Protein AF-A0A924G4S5-F1 (afdb_monomer_lite)

Sequence (74 aa):
LVIESAVAGCGCTTPEFPKAPIAKGKMGTIKVTYNAANPGAFTKDVTVKFLNTPQPTVLTIDGEVEPKKEAAKP

Structure (mmCIF, N/CA/C/O backbone):
data_AF-A0A924G4S5-F1
#
_entry.id   AF-A0A924G4S5-F1
#
loop_
_atom_site.group_PDB
_atom_site.id
_atom_site.type_symbol
_atom_site.label_atom_id
_atom_site.label_alt_id
_atom_site.label_comp_id
_atom_site.label_asym_id
_atom_site.label_entity_id
_atom_site.label_seq_id
_atom_site.pdbx_PDB_ins_code
_atom_site.Cartn_x
_atom_site.Cartn_y
_atom_site.Cartn_z
_atom_site.occupancy
_atom_site.B_iso_or_equiv
_atom_site.auth_seq_id
_atom_site.auth_comp_id
_atom_site.auth_asym_id
_atom_site.auth_atom_id
_atom_site.pdbx_PDB_model_num
ATOM 1 N N . LEU A 1 1 ? -14.442 -1.101 9.340 1.00 84.25 1 LEU A N 1
ATOM 2 C CA . LEU A 1 1 ? -12.973 -1.054 9.189 1.00 84.25 1 LEU A CA 1
ATOM 3 C C . LEU A 1 1 ? -12.634 0.208 8.409 1.00 84.25 1 LEU A C 1
ATOM 5 O O . LEU A 1 1 ? -13.271 0.437 7.390 1.00 84.25 1 LEU A O 1
ATOM 9 N N . VAL A 1 2 ? -11.728 1.052 8.894 1.00 88.31 2 VAL A N 1
ATOM 10 C CA . VAL A 1 2 ? -11.333 2.295 8.202 1.00 88.31 2 VAL A CA 1
ATOM 11 C C . VAL A 1 2 ? -9.830 2.236 7.980 1.00 88.31 2 VAL A C 1
ATOM 13 O O . VAL A 1 2 ? -9.110 1.861 8.900 1.00 88.31 2 VAL A O 1
ATOM 16 N N . ILE A 1 3 ? -9.361 2.560 6.778 1.00 89.69 3 ILE A N 1
ATOM 17 C CA . ILE A 1 3 ? -7.927 2.643 6.486 1.00 89.69 3 ILE A CA 1
ATOM 18 C C . ILE A 1 3 ? -7.450 4.024 6.945 1.00 89.69 3 ILE A C 1
ATOM 20 O O . ILE A 1 3 ? -7.984 5.039 6.506 1.00 89.69 3 ILE A O 1
ATOM 24 N N . GLU A 1 4 ? -6.491 4.050 7.867 1.00 91.19 4 GLU A N 1
ATOM 25 C CA . GLU A 1 4 ? -5.870 5.275 8.380 1.00 91.19 4 GLU A CA 1
ATOM 26 C C . GLU A 1 4 ? -4.825 5.796 7.390 1.00 91.19 4 GLU A C 1
ATOM 28 O O . GLU A 1 4 ? -4.820 6.976 7.044 1.00 91.19 4 GLU A O 1
ATOM 33 N N . SER A 1 5 ? -3.959 4.907 6.904 1.00 91.06 5 SER A N 1
ATOM 34 C CA . SER A 1 5 ? -2.920 5.245 5.936 1.00 91.06 5 SER A CA 1
ATOM 35 C C . SER A 1 5 ? -2.441 4.009 5.182 1.00 91.06 5 SER A C 1
ATOM 37 O O . SER A 1 5 ? -2.495 2.890 5.688 1.00 91.06 5 SER A O 1
ATOM 39 N N . ALA A 1 6 ? -1.966 4.214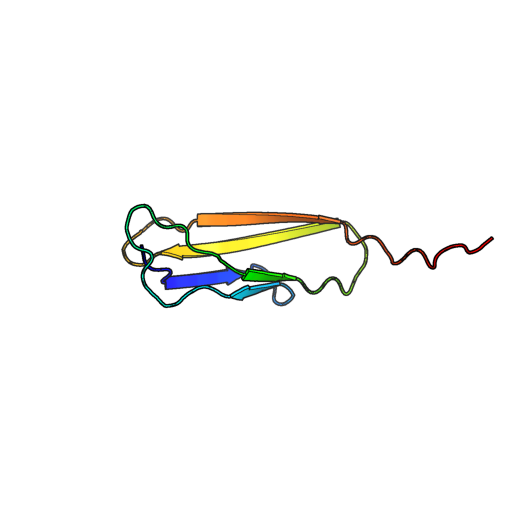 3.957 1.00 91.56 6 ALA A N 1
ATOM 40 C CA . ALA A 1 6 ? -1.234 3.216 3.193 1.00 91.56 6 ALA A CA 1
ATOM 41 C C . ALA A 1 6 ? 0.089 3.843 2.753 1.00 91.56 6 ALA A C 1
ATOM 43 O O . ALA A 1 6 ? 0.092 4.890 2.105 1.00 91.56 6 ALA A O 1
ATOM 44 N N . VAL A 1 7 ? 1.201 3.229 3.142 1.00 90.75 7 VAL A N 1
ATOM 45 C CA . VAL A 1 7 ? 2.554 3.726 2.886 1.00 90.75 7 VAL A CA 1
ATOM 46 C C . VAL A 1 7 ? 3.303 2.663 2.105 1.00 90.75 7 VAL A C 1
ATOM 48 O O . VAL A 1 7 ? 3.422 1.531 2.565 1.00 90.75 7 VAL A O 1
ATOM 51 N N . ALA A 1 8 ? 3.796 3.014 0.922 1.00 90.75 8 ALA A N 1
ATOM 52 C CA . ALA A 1 8 ? 4.681 2.138 0.169 1.00 90.75 8 ALA A CA 1
ATOM 53 C C . ALA A 1 8 ? 6.141 2.366 0.572 1.00 90.75 8 ALA A C 1
ATOM 55 O O . ALA A 1 8 ? 6.540 3.504 0.826 1.00 90.75 8 ALA A O 1
ATOM 56 N N . GLY A 1 9 ? 6.950 1.306 0.561 1.00 85.94 9 GLY A N 1
ATOM 57 C CA . GLY A 1 9 ? 8.377 1.391 0.883 1.00 85.94 9 GLY A CA 1
ATOM 58 C C . GLY A 1 9 ? 9.209 2.201 -0.123 1.00 85.94 9 GLY A C 1
ATOM 59 O O . GLY A 1 9 ? 10.342 2.578 0.163 1.00 85.94 9 GLY A O 1
ATOM 60 N N . CYS A 1 10 ? 8.678 2.498 -1.317 1.00 80.62 10 CYS A N 1
ATOM 61 C CA . CYS A 1 10 ? 9.401 3.211 -2.370 1.00 80.62 10 CYS A CA 1
ATOM 62 C C . CYS A 1 10 ? 8.472 4.128 -3.182 1.00 80.62 10 CYS A C 1
ATOM 64 O O . CYS A 1 10 ? 7.381 3.716 -3.565 1.00 80.62 10 CYS A O 1
ATOM 66 N N . GLY A 1 11 ? 8.940 5.331 -3.538 1.00 79.62 11 GLY A N 1
ATOM 67 C CA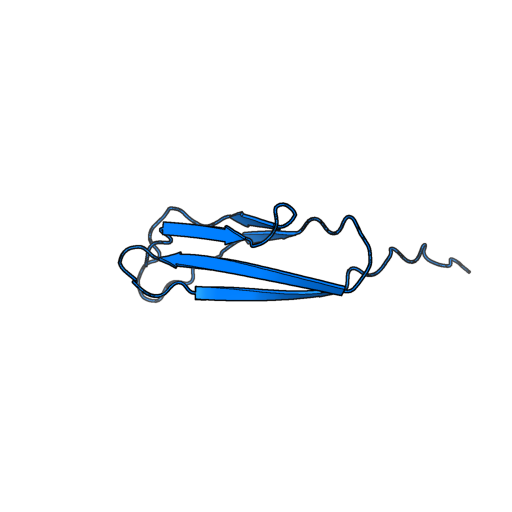 . GLY A 1 11 ? 8.161 6.339 -4.281 1.00 79.62 11 GLY A CA 1
ATOM 68 C C . GLY A 1 11 ? 7.739 5.952 -5.707 1.00 79.62 11 GLY A C 1
ATOM 69 O O . GLY A 1 11 ? 6.984 6.678 -6.340 1.00 79.62 11 GLY A O 1
ATOM 70 N N . CYS A 1 12 ? 8.189 4.803 -6.220 1.00 83.44 12 CYS A N 1
ATOM 71 C CA . CYS A 1 12 ? 7.679 4.218 -7.466 1.00 83.44 12 CYS A CA 1
ATOM 72 C C . CYS A 1 12 ? 6.338 3.489 -7.292 1.00 83.44 12 CYS A C 1
ATOM 74 O O . CYS A 1 12 ? 5.773 3.031 -8.281 1.00 83.44 12 CYS A O 1
ATOM 76 N N . THR A 1 13 ? 5.850 3.331 -6.059 1.00 89.38 13 THR A N 1
ATOM 77 C CA . THR A 1 13 ? 4.590 2.656 -5.743 1.00 89.38 13 THR A CA 1
ATOM 78 C C . THR A 1 13 ? 3.653 3.630 -5.043 1.00 89.38 13 THR A C 1
ATOM 80 O O . THR A 1 13 ? 3.980 4.169 -3.988 1.00 89.38 13 THR A O 1
ATOM 83 N N . THR A 1 14 ? 2.473 3.832 -5.614 1.00 91.00 14 THR A N 1
ATOM 84 C CA . THR A 1 14 ? 1.455 4.744 -5.097 1.00 91.00 14 THR A CA 1
ATOM 85 C C . THR A 1 14 ? 0.218 3.942 -4.710 1.00 91.00 14 THR A C 1
ATOM 87 O O . THR A 1 14 ? -0.501 3.467 -5.595 1.00 91.00 14 THR A O 1
ATOM 90 N N . PRO A 1 15 ? -0.041 3.752 -3.406 1.00 91.19 15 PRO A N 1
ATOM 91 C CA . PRO A 1 15 ? -1.270 3.141 -2.934 1.00 91.19 15 PRO A CA 1
ATOM 92 C C . PRO A 1 15 ? -2.392 4.185 -2.825 1.00 91.19 15 PRO A C 1
ATOM 94 O O . PRO A 1 15 ? -2.257 5.216 -2.171 1.00 91.19 15 PRO A O 1
ATOM 97 N N . GLU A 1 16 ? -3.535 3.881 -3.420 1.00 91.50 16 GLU A N 1
ATOM 98 C CA . GLU A 1 16 ? -4.806 4.577 -3.250 1.00 91.50 16 GLU A CA 1
ATOM 99 C C . GLU A 1 16 ? -5.765 3.690 -2.459 1.00 91.50 16 GLU A C 1
ATOM 101 O O . GLU A 1 16 ? -5.969 2.514 -2.768 1.00 91.50 16 GLU A O 1
ATOM 106 N N . PHE A 1 17 ? -6.389 4.260 -1.435 1.00 90.56 17 PHE A N 1
ATOM 107 C CA . PHE A 1 17 ? -7.315 3.550 -0.564 1.00 90.56 17 PHE A CA 1
ATOM 108 C C . PHE A 1 17 ? -8.607 4.349 -0.365 1.00 90.56 17 PHE A C 1
ATOM 110 O O . PHE A 1 17 ? -8.593 5.584 -0.387 1.00 90.56 17 PHE A O 1
ATOM 117 N N . PRO A 1 18 ? -9.743 3.669 -0.143 1.00 89.06 18 PRO A N 1
ATOM 118 C CA . PRO A 1 18 ? -10.992 4.338 0.162 1.00 89.06 18 PRO A CA 1
ATOM 119 C C . PRO A 1 18 ? -10.896 5.005 1.535 1.00 89.06 18 PRO A C 1
ATOM 121 O O . PRO A 1 18 ? -10.616 4.357 2.541 1.00 89.06 18 PRO A O 1
ATOM 124 N N . LYS A 1 19 ? -11.196 6.306 1.584 1.00 84.94 19 LYS A N 1
ATOM 125 C CA . LYS A 1 19 ? -11.356 7.048 2.848 1.00 84.94 19 LYS A CA 1
ATOM 126 C C . LYS A 1 19 ? -12.664 6.704 3.567 1.00 84.94 19 LYS A C 1
ATOM 128 O O . LYS A 1 19 ? -12.830 7.008 4.743 1.00 84.94 19 LYS A O 1
ATOM 133 N N . ALA A 1 20 ? -13.607 6.094 2.849 1.00 86.56 20 ALA A N 1
ATOM 134 C CA . ALA A 1 20 ? -14.884 5.681 3.400 1.00 86.56 20 ALA A CA 1
ATOM 135 C C . ALA A 1 20 ? -14.736 4.420 4.279 1.00 86.56 20 ALA A C 1
ATOM 137 O O . ALA A 1 20 ? -13.949 3.528 3.951 1.00 86.56 20 ALA A O 1
ATOM 138 N N . PRO A 1 21 ? -15.523 4.293 5.363 1.00 86.00 21 PRO A N 1
ATOM 139 C CA . PRO A 1 21 ? -15.546 3.087 6.179 1.00 86.00 21 PRO A CA 1
ATOM 140 C C . PRO A 1 21 ? -16.031 1.864 5.395 1.00 86.00 21 PRO A C 1
ATOM 142 O O . PRO A 1 21 ? -17.092 1.882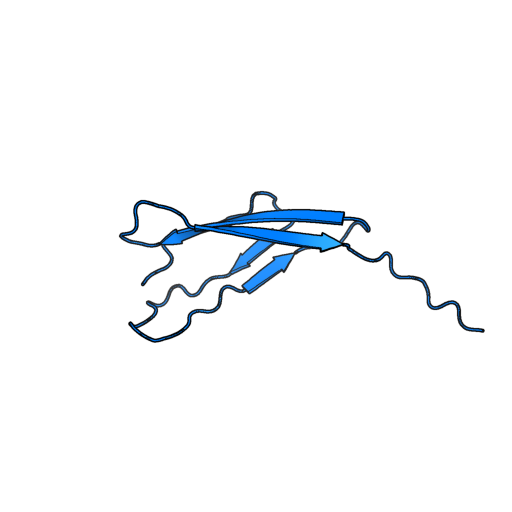 4.773 1.00 86.00 21 PRO A O 1
ATOM 145 N N . ILE A 1 22 ? -15.300 0.758 5.506 1.00 86.12 22 ILE A N 1
ATOM 146 C CA . ILE A 1 22 ? -15.718 -0.552 5.007 1.00 86.12 22 ILE A CA 1
ATOM 147 C C . ILE A 1 22 ? -16.635 -1.180 6.062 1.00 86.12 22 ILE A C 1
ATOM 149 O O . ILE A 1 22 ? -16.221 -1.428 7.205 1.00 86.12 22 ILE A O 1
ATOM 153 N N . ALA A 1 23 ? -17.895 -1.407 5.693 1.00 85.94 23 ALA A N 1
ATOM 154 C CA . ALA A 1 23 ? -18.877 -2.067 6.549 1.00 85.94 23 ALA A CA 1
ATOM 155 C C . ALA A 1 23 ? -18.481 -3.528 6.836 1.00 85.94 23 ALA A C 1
ATOM 157 O O . ALA A 1 23 ? -17.789 -4.166 6.043 1.00 85.94 23 ALA A O 1
ATOM 158 N N . LYS A 1 24 ? -18.936 -4.079 7.970 1.00 83.44 24 LYS A N 1
ATOM 159 C CA . LYS A 1 24 ? -18.709 -5.495 8.303 1.00 83.44 24 LYS A CA 1
ATOM 160 C C . LYS A 1 24 ? -19.292 -6.389 7.200 1.00 83.44 24 LYS A C 1
ATOM 162 O O . LYS A 1 24 ? -20.423 -6.177 6.778 1.00 83.44 24 LYS A O 1
ATOM 167 N N . GLY A 1 25 ? -18.510 -7.359 6.731 1.00 85.50 25 GLY A N 1
ATOM 168 C CA . GLY A 1 25 ? -18.902 -8.267 5.647 1.00 85.50 25 GLY A CA 1
ATOM 169 C C . GLY A 1 25 ? -18.770 -7.693 4.231 1.00 85.50 25 GLY A C 1
ATOM 170 O O . GLY A 1 25 ? -19.009 -8.421 3.274 1.00 85.50 25 GLY A O 1
ATOM 171 N N . LYS A 1 26 ? -18.369 -6.422 4.068 1.00 86.62 26 LYS A N 1
ATOM 172 C CA . LYS A 1 26 ? -18.028 -5.859 2.753 1.00 86.62 26 LYS A CA 1
ATOM 173 C C . LYS A 1 26 ? -16.528 -5.935 2.492 1.00 86.62 26 LYS A C 1
ATOM 175 O O . LYS A 1 26 ? -15.718 -5.844 3.410 1.00 86.62 26 LYS A O 1
ATOM 180 N N . MET A 1 27 ? -16.178 -6.057 1.217 1.00 84.44 27 MET A N 1
ATOM 181 C CA . MET A 1 27 ? -14.801 -5.969 0.744 1.00 84.44 27 MET A CA 1
ATOM 182 C C . MET A 1 27 ? -14.447 -4.506 0.459 1.00 84.44 27 MET A C 1
ATOM 184 O O . MET A 1 27 ? -15.271 -3.752 -0.059 1.00 84.44 27 MET A O 1
ATOM 188 N N . GLY A 1 28 ? -13.231 -4.106 0.822 1.00 84.19 28 GLY A N 1
ATOM 189 C CA . GLY A 1 28 ? -12.625 -2.854 0.374 1.00 84.19 28 GLY A CA 1
ATOM 190 C C . GLY A 1 28 ? -11.567 -3.139 -0.683 1.00 84.19 28 GLY A C 1
ATOM 191 O O . GLY A 1 28 ? -10.942 -4.196 -0.660 1.00 84.19 28 GLY A O 1
ATOM 192 N N . THR A 1 29 ? -11.353 -2.196 -1.594 1.00 87.31 29 THR A N 1
ATOM 193 C CA . THR A 1 29 ? -10.344 -2.314 -2.652 1.00 87.31 29 THR A CA 1
ATOM 194 C C . THR A 1 29 ? -9.264 -1.269 -2.426 1.00 87.31 29 THR A C 1
ATOM 196 O O . THR A 1 29 ? -9.578 -0.088 -2.320 1.00 87.31 29 THR A O 1
ATOM 199 N N . ILE A 1 30 ? -8.004 -1.694 -2.359 1.00 88.44 30 ILE A N 1
ATOM 200 C CA . ILE A 1 30 ? -6.840 -0.802 -2.342 1.00 88.44 30 ILE A CA 1
ATOM 201 C C . ILE A 1 30 ? -6.216 -0.880 -3.730 1.00 88.44 30 ILE A C 1
ATOM 203 O O . ILE A 1 30 ? -5.855 -1.964 -4.188 1.00 88.44 30 ILE A O 1
ATOM 207 N N . LYS A 1 31 ? -6.131 0.255 -4.417 1.00 90.31 31 LYS A N 1
ATOM 208 C CA . LYS A 1 31 ? -5.547 0.341 -5.751 1.00 90.31 31 LYS A CA 1
ATOM 209 C C . LYS A 1 31 ? -4.078 0.702 -5.608 1.00 90.31 31 LYS A C 1
ATOM 211 O O . LYS A 1 31 ? -3.755 1.800 -5.182 1.00 90.31 31 LYS A O 1
ATOM 216 N N . VAL A 1 32 ? -3.184 -0.211 -5.962 1.00 89.94 32 VAL A N 1
ATOM 217 C CA . VAL A 1 32 ? -1.743 0.052 -5.932 1.00 89.94 32 VAL A CA 1
ATOM 218 C C . VAL A 1 32 ? -1.250 0.264 -7.353 1.00 89.94 32 VAL A C 1
ATOM 220 O O . VAL A 1 32 ? -1.462 -0.580 -8.219 1.00 89.94 32 VAL A O 1
ATOM 223 N N . THR A 1 33 ? -0.605 1.401 -7.592 1.00 89.38 33 THR A N 1
ATOM 224 C CA . THR A 1 33 ? 0.010 1.726 -8.881 1.00 89.38 33 THR A CA 1
ATOM 225 C C . THR A 1 33 ? 1.519 1.623 -8.743 1.00 89.38 33 THR A C 1
ATOM 227 O O . THR A 1 33 ? 2.099 2.322 -7.919 1.00 89.38 33 THR A O 1
ATOM 230 N N . TYR A 1 34 ? 2.158 0.775 -9.543 1.00 88.44 34 TYR A N 1
ATOM 231 C CA . TYR A 1 34 ? 3.612 0.638 -9.590 1.00 88.44 34 TYR A CA 1
ATOM 232 C C . TYR A 1 34 ? 4.152 1.180 -10.917 1.00 88.44 34 TYR A C 1
ATOM 234 O O . TYR A 1 34 ? 3.638 0.856 -11.987 1.00 88.44 34 TYR A O 1
ATOM 242 N N . ASN A 1 35 ? 5.189 2.012 -10.845 1.00 88.62 35 ASN A N 1
ATOM 243 C CA . ASN A 1 35 ? 5.903 2.517 -12.007 1.00 88.62 35 ASN A CA 1
ATOM 244 C C . ASN A 1 35 ? 7.008 1.531 -12.420 1.00 88.62 35 ASN A C 1
ATOM 246 O O . ASN A 1 35 ? 8.112 1.544 -11.873 1.00 88.62 35 ASN A O 1
ATOM 250 N N . ALA A 1 36 ? 6.692 0.707 -13.416 1.00 85.44 36 ALA A N 1
ATOM 251 C CA . ALA A 1 36 ? 7.566 -0.289 -14.028 1.00 85.44 36 ALA A CA 1
ATOM 252 C C . ALA A 1 36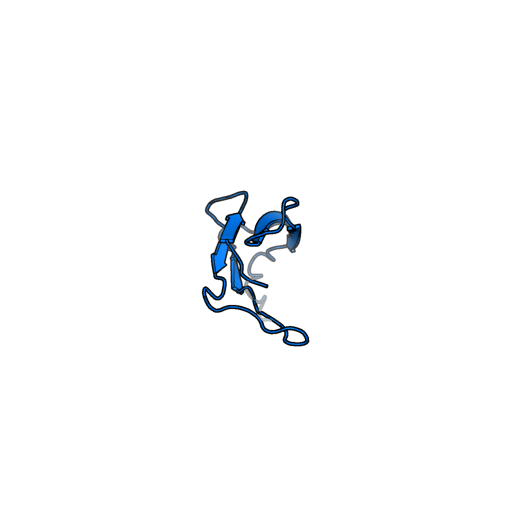 ? 8.532 0.321 -15.069 1.00 85.44 36 ALA A C 1
ATOM 254 O O . ALA A 1 36 ? 8.667 -0.187 -16.179 1.00 85.44 36 ALA A O 1
ATOM 255 N N . ALA A 1 37 ? 9.183 1.442 -14.737 1.00 85.00 37 ALA A N 1
ATOM 256 C CA . ALA A 1 37 ? 10.096 2.128 -15.657 1.00 85.00 37 ALA A CA 1
ATOM 257 C C . ALA A 1 37 ? 11.330 1.285 -16.023 1.00 85.00 37 ALA A C 1
ATOM 259 O O . ALA A 1 37 ? 11.861 1.424 -17.122 1.00 85.00 37 ALA A O 1
ATOM 260 N N . ASN A 1 38 ? 11.775 0.417 -15.109 1.00 83.12 38 ASN A N 1
ATOM 261 C CA . ASN A 1 38 ? 12.936 -0.441 -15.306 1.00 83.12 38 ASN A CA 1
ATOM 262 C C . ASN A 1 38 ? 12.500 -1.909 -15.412 1.00 83.12 38 ASN A C 1
ATOM 264 O O . ASN A 1 38 ? 11.759 -2.366 -14.538 1.00 83.12 38 ASN A O 1
ATOM 268 N N . PRO A 1 39 ? 12.972 -2.647 -16.432 1.00 86.56 39 PRO A N 1
ATOM 269 C CA . PRO A 1 39 ? 12.755 -4.083 -16.526 1.00 86.56 39 PRO A CA 1
ATOM 270 C C . PRO A 1 39 ? 13.515 -4.848 -15.436 1.00 86.56 39 PRO A C 1
ATOM 272 O O . PRO A 1 39 ? 14.584 -4.418 -14.994 1.00 86.56 39 PRO A O 1
ATOM 275 N N . GLY A 1 40 ? 12.976 -6.001 -15.042 1.00 87.31 40 GLY A N 1
ATOM 276 C CA . GLY A 1 40 ? 13.545 -6.894 -14.032 1.00 87.31 40 GLY A CA 1
ATOM 277 C C . GLY A 1 40 ? 12.610 -7.178 -12.855 1.00 87.31 40 GLY A C 1
ATOM 278 O O . GLY A 1 40 ? 11.506 -6.638 -12.753 1.00 87.31 40 GLY A O 1
ATOM 279 N N . ALA A 1 41 ? 13.064 -8.059 -11.962 1.00 89.56 41 ALA A N 1
ATOM 280 C CA . ALA A 1 41 ? 12.325 -8.435 -10.764 1.00 89.56 41 ALA A CA 1
ATOM 281 C C . ALA A 1 41 ? 12.179 -7.242 -9.809 1.00 89.56 41 ALA A C 1
ATOM 283 O O . ALA A 1 41 ? 13.139 -6.517 -9.530 1.00 89.56 41 ALA A O 1
ATOM 284 N N . PHE A 1 42 ? 10.978 -7.056 -9.274 1.00 87.50 42 PHE A N 1
ATOM 285 C CA . PHE A 1 42 ? 10.692 -6.069 -8.250 1.00 87.50 42 PHE A CA 1
ATOM 286 C C . PHE A 1 42 ? 9.987 -6.723 -7.069 1.00 87.50 42 PHE A C 1
ATOM 288 O O . PHE A 1 42 ? 9.152 -7.611 -7.210 1.00 87.50 42 PHE A O 1
ATOM 295 N N . THR A 1 43 ? 10.316 -6.238 -5.880 1.00 89.69 43 THR A N 1
ATOM 296 C CA . THR A 1 43 ? 9.616 -6.579 -4.646 1.00 89.69 43 THR A CA 1
ATOM 297 C C . THR A 1 43 ? 9.320 -5.274 -3.931 1.00 89.69 43 THR A C 1
ATOM 299 O O . THR A 1 43 ? 10.222 -4.453 -3.723 1.00 89.69 43 THR A O 1
ATOM 302 N N . LYS A 1 44 ? 8.045 -5.033 -3.637 1.00 88.19 44 LYS A N 1
ATOM 303 C CA . LYS A 1 44 ? 7.551 -3.808 -3.014 1.00 88.19 44 LYS A CA 1
ATOM 304 C C . LYS A 1 44 ? 6.622 -4.145 -1.870 1.00 88.19 44 LYS A C 1
ATOM 306 O O . LYS A 1 44 ? 5.678 -4.905 -2.026 1.00 88.19 44 LYS A O 1
ATOM 311 N N . ASP A 1 45 ? 6.876 -3.535 -0.733 1.00 91.75 45 ASP A N 1
ATOM 312 C CA . ASP A 1 45 ? 6.031 -3.590 0.445 1.00 91.75 45 ASP A CA 1
ATOM 313 C C . ASP A 1 45 ? 5.106 -2.364 0.503 1.00 91.75 45 ASP A C 1
ATOM 315 O O . ASP A 1 45 ? 5.500 -1.222 0.241 1.00 91.75 45 ASP A O 1
ATOM 319 N N . VAL A 1 46 ? 3.842 -2.613 0.837 1.00 91.50 46 VAL A N 1
ATOM 320 C CA . VAL A 1 46 ? 2.828 -1.598 1.118 1.00 91.50 46 VAL A CA 1
ATOM 321 C C . VAL A 1 46 ? 2.276 -1.857 2.509 1.00 91.50 46 VAL A C 1
ATOM 323 O O . VAL A 1 46 ? 1.552 -2.819 2.751 1.00 91.50 46 VAL A O 1
ATOM 326 N N . THR A 1 47 ? 2.608 -0.972 3.436 1.00 92.88 47 THR A N 1
ATOM 327 C CA . THR A 1 47 ? 2.130 -1.026 4.813 1.00 92.88 47 THR A CA 1
ATOM 328 C C . THR A 1 47 ? 0.805 -0.283 4.921 1.00 92.88 47 THR A C 1
ATOM 330 O O . THR A 1 47 ? 0.743 0.934 4.751 1.00 92.88 47 THR A O 1
ATOM 333 N N . VAL A 1 48 ? -0.265 -1.012 5.219 1.00 92.00 48 VAL A N 1
ATOM 334 C CA . VAL A 1 48 ? -1.619 -0.488 5.412 1.00 92.00 48 VAL A CA 1
ATOM 335 C C . VAL A 1 48 ? -1.936 -0.460 6.899 1.00 92.00 48 VAL A C 1
ATOM 337 O O . VAL A 1 48 ? -1.960 -1.489 7.573 1.00 92.00 48 VAL A O 1
ATOM 340 N N . LYS A 1 49 ? -2.216 0.727 7.422 1.00 91.88 49 LYS A N 1
ATOM 341 C CA . LYS A 1 49 ? -2.629 0.935 8.804 1.00 91.88 49 LYS A CA 1
ATOM 342 C C . LYS A 1 49 ? -4.127 1.191 8.851 1.00 91.88 49 LYS A C 1
ATOM 344 O O . LYS A 1 49 ? -4.652 1.991 8.078 1.00 91.88 49 LYS A O 1
ATOM 349 N N . PHE A 1 50 ? -4.823 0.521 9.763 1.00 90.50 50 PHE A N 1
ATOM 350 C CA . PHE A 1 50 ? -6.258 0.700 9.960 1.00 90.50 50 PHE A CA 1
ATOM 351 C C . PHE A 1 50 ? -6.532 1.509 11.225 1.00 90.50 50 PHE A C 1
ATOM 353 O O . PHE A 1 50 ? -5.887 1.319 12.256 1.00 90.50 50 PHE A O 1
ATOM 360 N N . LEU A 1 51 ? -7.541 2.373 11.160 1.00 86.62 51 LEU A N 1
ATOM 361 C CA . LEU A 1 51 ? -8.021 3.133 12.304 1.00 86.62 51 LEU A CA 1
ATOM 362 C C . LEU A 1 51 ? -8.550 2.157 13.366 1.00 86.62 51 LEU A C 1
ATOM 364 O O . LEU A 1 51 ? -9.366 1.283 13.056 1.00 86.62 51 LEU A O 1
ATOM 368 N N . ASN A 1 52 ? -8.118 2.325 14.616 1.00 86.12 52 ASN A N 1
ATOM 369 C CA . ASN A 1 52 ? -8.408 1.428 15.747 1.00 86.12 52 ASN A CA 1
ATOM 370 C C . ASN A 1 52 ? -7.786 0.022 15.644 1.00 86.12 52 ASN A C 1
ATOM 372 O O . ASN A 1 52 ? -8.246 -0.897 16.318 1.00 86.12 52 ASN A O 1
ATOM 376 N N . THR A 1 53 ? -6.754 -0.171 14.816 1.00 85.75 53 THR A N 1
ATOM 377 C CA . THR A 1 53 ? -5.977 -1.421 14.792 1.00 85.75 53 THR A CA 1
ATOM 378 C C . THR A 1 53 ? -4.511 -1.114 15.102 1.00 85.75 53 THR A C 1
ATOM 380 O O . THR A 1 53 ? -3.892 -0.346 14.368 1.00 85.75 53 THR A O 1
ATOM 383 N N . PRO A 1 54 ? -3.933 -1.690 16.173 1.00 83.12 54 PRO A N 1
ATOM 384 C CA . PRO A 1 54 ? -2.551 -1.401 16.555 1.00 83.12 54 PRO A CA 1
ATOM 385 C C . PRO A 1 54 ? -1.529 -2.035 15.605 1.00 83.12 54 PRO A C 1
ATOM 387 O O . PRO A 1 54 ? -0.427 -1.519 15.457 1.00 83.12 54 PRO A O 1
ATOM 390 N N . GLN A 1 55 ? -1.890 -3.141 14.951 1.00 88.12 55 GLN A N 1
ATOM 391 C CA . GLN A 1 55 ? -1.012 -3.858 14.034 1.00 88.12 55 GLN A CA 1
ATOM 392 C C . GLN A 1 55 ? -1.279 -3.421 12.587 1.00 88.12 55 GLN A C 1
ATOM 394 O O . GLN A 1 55 ? -2.389 -3.631 12.087 1.00 88.12 55 GLN A O 1
ATOM 399 N N . PRO A 1 56 ? -0.299 -2.810 11.899 1.00 90.62 56 PRO A N 1
ATOM 400 C CA . PRO A 1 56 ? -0.411 -2.560 10.473 1.00 90.62 56 PRO A CA 1
ATOM 401 C C . PRO A 1 56 ? -0.337 -3.879 9.695 1.00 90.62 56 PRO A C 1
ATOM 403 O O . PRO A 1 56 ? 0.295 -4.844 10.120 1.00 90.62 56 PRO A O 1
ATOM 406 N N . THR A 1 57 ? -0.988 -3.919 8.540 1.00 91.06 57 THR A N 1
ATOM 407 C CA . THR A 1 57 ? -0.917 -5.037 7.596 1.00 91.06 57 THR A CA 1
ATOM 408 C C . THR A 1 57 ? 0.081 -4.699 6.503 1.00 91.06 57 THR A C 1
ATOM 410 O O . THR A 1 57 ? -0.091 -3.704 5.805 1.00 91.06 57 THR A O 1
ATOM 413 N N . VAL A 1 58 ? 1.114 -5.519 6.341 1.00 91.31 58 VAL A N 1
ATOM 414 C CA . VAL A 1 58 ? 2.090 -5.362 5.259 1.00 91.31 58 VAL A CA 1
ATOM 415 C C . VAL A 1 58 ? 1.657 -6.235 4.090 1.00 91.31 58 VAL A C 1
ATOM 417 O O . VAL A 1 58 ? 1.503 -7.446 4.241 1.00 91.31 58 VAL A O 1
ATOM 420 N N . LEU A 1 59 ? 1.436 -5.618 2.935 1.00 89.94 59 LEU A N 1
ATOM 421 C CA . LEU A 1 59 ? 1.228 -6.311 1.673 1.00 89.94 59 LEU A CA 1
ATOM 422 C C . LEU A 1 59 ? 2.534 -6.314 0.889 1.00 89.94 59 LEU A C 1
ATOM 424 O O . LEU A 1 59 ? 3.042 -5.253 0.535 1.00 89.94 59 LEU A O 1
ATOM 428 N N . THR A 1 60 ? 3.050 -7.500 0.596 1.00 90.56 60 THR A N 1
ATOM 429 C CA . THR A 1 60 ? 4.200 -7.674 -0.292 1.00 90.56 60 THR A CA 1
ATOM 430 C C . THR A 1 60 ? 3.701 -7.899 -1.712 1.00 90.56 60 THR A C 1
ATOM 432 O O . THR A 1 60 ? 2.798 -8.700 -1.943 1.00 90.56 60 THR A O 1
ATOM 435 N N . ILE A 1 61 ? 4.276 -7.157 -2.646 1.00 88.44 61 ILE A N 1
ATOM 436 C CA . ILE A 1 61 ? 3.990 -7.184 -4.072 1.00 88.44 61 ILE A CA 1
ATOM 437 C C . ILE A 1 61 ? 5.299 -7.556 -4.750 1.00 88.44 61 ILE A C 1
ATOM 439 O O . ILE A 1 61 ? 6.210 -6.732 -4.861 1.00 88.44 61 ILE A O 1
ATOM 443 N N . ASP A 1 62 ? 5.404 -8.805 -5.162 1.00 88.94 62 ASP A N 1
ATOM 444 C CA . ASP A 1 62 ? 6.480 -9.295 -6.004 1.00 88.94 62 ASP A CA 1
ATOM 445 C C . ASP A 1 62 ? 6.004 -9.450 -7.448 1.00 88.94 62 ASP A C 1
ATOM 447 O O . ASP A 1 62 ? 4.822 -9.651 -7.738 1.00 88.94 62 ASP A O 1
ATOM 451 N N . GLY A 1 63 ? 6.939 -9.288 -8.368 1.00 88.44 63 GLY A N 1
ATOM 452 C CA . GLY A 1 63 ? 6.690 -9.469 -9.782 1.00 88.44 63 GLY A CA 1
ATOM 453 C C . GLY A 1 63 ? 7.953 -9.232 -10.582 1.00 88.44 63 GLY A C 1
ATOM 454 O O . GLY A 1 63 ? 9.008 -8.890 -10.049 1.00 88.44 63 GLY A O 1
ATOM 455 N N . GLU A 1 64 ? 7.837 -9.390 -11.889 1.00 88.44 64 GLU A N 1
ATOM 456 C CA . GLU A 1 64 ? 8.920 -9.125 -12.818 1.00 88.44 64 GLU A CA 1
ATOM 457 C C . GLU A 1 64 ? 8.393 -8.233 -13.931 1.00 88.44 64 GLU A C 1
ATOM 459 O O . GLU A 1 64 ? 7.373 -8.520 -14.557 1.00 88.44 64 GLU A O 1
ATOM 464 N N . VAL A 1 65 ? 9.057 -7.097 -14.135 1.00 89.12 65 VAL A N 1
ATOM 465 C CA . VAL A 1 65 ? 8.788 -6.241 -15.282 1.00 89.12 65 VAL A CA 1
ATOM 466 C C . VAL A 1 65 ? 9.469 -6.890 -16.468 1.00 89.12 65 VAL A C 1
ATOM 468 O O . VAL A 1 65 ? 10.686 -6.770 -16.634 1.00 89.12 65 VAL A O 1
ATOM 471 N N . GLU A 1 66 ? 8.688 -7.576 -17.295 1.00 83.69 66 GLU A N 1
ATOM 472 C CA . GLU A 1 66 ? 9.199 -8.062 -18.565 1.00 83.69 66 GLU A CA 1
ATOM 473 C C . GLU A 1 66 ? 9.687 -6.853 -19.378 1.00 83.69 66 GLU A C 1
ATOM 475 O O . GLU A 1 66 ? 8.912 -5.912 -19.608 1.00 83.69 66 GLU A O 1
ATOM 480 N N . PRO A 1 67 ? 10.962 -6.827 -19.818 1.00 78.19 67 PRO A N 1
ATOM 481 C CA . PRO A 1 67 ? 11.362 -5.859 -20.820 1.00 78.19 67 PRO A CA 1
ATOM 482 C C . PRO A 1 67 ? 10.413 -6.053 -21.989 1.00 78.19 67 PRO A C 1
ATOM 484 O O . PRO A 1 67 ? 10.153 -7.192 -22.381 1.00 78.19 67 PRO A O 1
ATOM 487 N N . LYS A 1 68 ? 9.871 -4.956 -22.528 1.00 66.88 68 LYS A N 1
ATOM 488 C CA . LYS A 1 68 ? 9.084 -5.017 -23.754 1.00 66.88 68 LYS A CA 1
ATOM 489 C C . LYS A 1 68 ? 9.974 -5.685 -24.790 1.00 66.88 68 LYS A C 1
ATOM 491 O O . LYS A 1 68 ? 10.842 -5.038 -25.371 1.00 66.88 68 LYS A O 1
ATOM 496 N N . LYS A 1 69 ? 9.788 -6.991 -24.980 1.00 57.06 69 LYS A N 1
ATOM 497 C CA . LYS A 1 69 ? 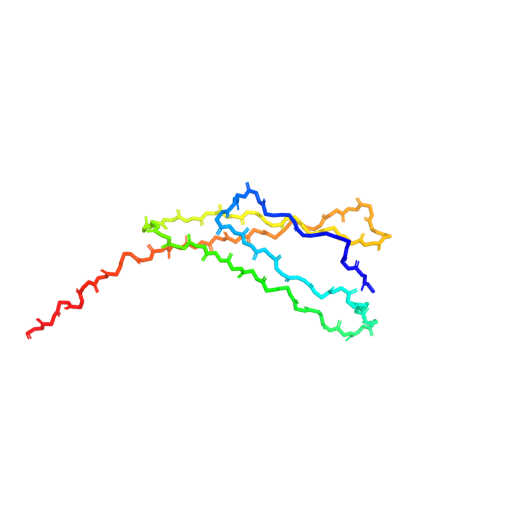10.332 -7.712 -26.107 1.00 57.06 69 LYS A CA 1
ATOM 498 C C . LYS A 1 69 ? 9.642 -7.021 -27.259 1.00 57.06 69 LYS A C 1
ATOM 500 O O . LYS A 1 69 ? 8.435 -7.174 -27.449 1.00 57.06 69 LYS A O 1
ATOM 505 N N . GLU A 1 70 ? 10.374 -6.127 -27.915 1.00 54.12 70 GLU A N 1
ATOM 506 C CA . GLU A 1 70 ? 10.024 -5.672 -29.242 1.00 54.12 70 GLU A CA 1
ATOM 507 C C . GLU A 1 70 ? 9.636 -6.948 -29.967 1.00 54.12 70 GLU A C 1
ATOM 509 O O . GLU A 1 70 ? 10.424 -7.897 -30.003 1.00 54.12 70 GLU A O 1
ATOM 514 N N . ALA A 1 71 ? 8.347 -7.056 -30.298 1.00 53.78 71 ALA A N 1
ATOM 515 C CA . ALA A 1 71 ? 7.807 -8.245 -30.908 1.00 53.78 71 ALA A CA 1
ATOM 516 C C . ALA A 1 71 ? 8.723 -8.519 -32.092 1.00 53.78 71 ALA A C 1
ATOM 518 O O . ALA A 1 71 ? 8.750 -7.726 -33.032 1.00 53.78 71 ALA A O 1
ATOM 519 N N . ALA A 1 72 ? 9.534 -9.573 -31.980 1.00 54.91 72 ALA A N 1
ATOM 520 C CA . ALA A 1 72 ? 10.322 -10.094 -33.071 1.00 54.91 72 ALA A CA 1
ATOM 521 C C . ALA A 1 72 ? 9.283 -10.545 -34.091 1.00 54.91 72 ALA A C 1
ATOM 523 O O . ALA A 1 72 ? 8.727 -11.639 -34.006 1.00 54.91 72 ALA A O 1
ATOM 524 N N . LYS A 1 73 ? 8.896 -9.599 -34.940 1.00 49.41 73 LYS A N 1
ATOM 525 C CA . LYS A 1 73 ? 7.976 -9.810 -36.031 1.00 49.41 73 LYS A CA 1
ATOM 526 C C . LYS A 1 73 ? 8.772 -10.621 -37.059 1.00 49.41 73 LYS A C 1
ATOM 528 O O . LYS A 1 73 ? 9.839 -10.142 -37.446 1.00 49.41 73 LYS A O 1
ATOM 533 N N . PRO A 1 74 ? 8.327 -11.838 -37.410 1.00 65.62 74 PRO A N 1
ATOM 534 C CA . PRO A 1 74 ? 8.951 -12.610 -38.477 1.00 65.62 74 PRO A CA 1
ATOM 535 C C . PRO A 1 74 ? 8.842 -11.886 -39.823 1.00 65.62 74 PRO A C 1
ATOM 537 O O . PRO A 1 74 ? 7.894 -11.078 -39.996 1.00 65.62 74 PRO A O 1
#

Secondary structure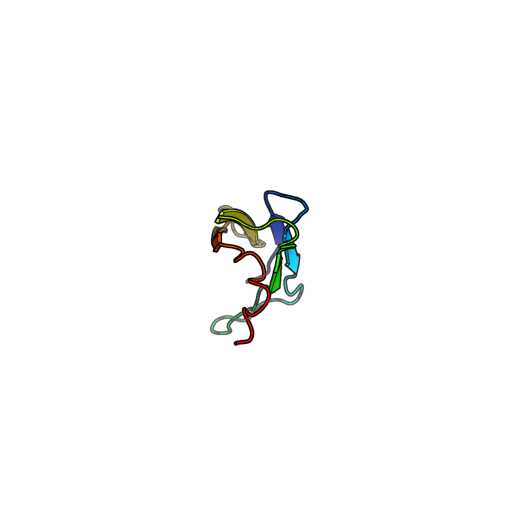 (DSSP, 8-state):
--EEEEEESSTTEEEE---SPPPTT-----EEEE---S-EEEEEEEEEEETT-SSPEEEEEEEEE---------

Radius of gyration: 16.12 Å; chains: 1; bounding box: 32×20×55 Å

Foldseek 3Di:
DAWPDKDKPDPQKDKDFDRDDADPPGDGDIDIHGNPVDFFKDKIWIWIDGDPDPDTDIDIDIDTRHDPPPPPDD

pLDDT: mean 84.99, std 9.59, range [49.41, 92.88]